Protein AF-A0A7V4SVW3-F1 (afdb_monomer)

Foldseek 3Di:
DDPLVVLLVVLLVVLQVQLVVQLVVQLVVVVVVDPDSPVSNVRSNVRSVVSSVVSNVVSVVVSVVVCVVVVD

Mean predicted aligned error: 3.76 Å

Radius of gyration: 16.27 Å; Cα contacts (8 Å, |Δi|>4): 56; chains: 1; bounding box: 37×13×51 Å

Solvent-accessible surface area (backbone atoms only — not comparable to full-atom values): 3690 Å² total; per-residue (Å²): 128,55,72,67,57,50,50,51,52,51,33,46,53,50,12,52,50,45,11,53,49,37,22,53,56,41,28,59,60,38,50,76,74,41,96,54,65,69,59,22,50,52,54,8,50,53,42,13,53,52,41,24,51,54,39,37,52,49,38,52,50,52,51,54,51,51,52,58,66,75,73,109

pLDDT: mean 93.85, std 8.17, range [51.47, 98.56]

Sequence (72 aa):
MGAIGLALTIGLALSTLAAVAAFLITYDEWSRHYANKREPIRLAMQSAVFAFVVFAVLTVLVVAFVNRFMSD

Nearest PDB structures (foldseek):
  6n2d-assembly1_c2  TM=4.621E-01  e=1.933E+00  Bacillus sp. PS3

Secondary structure (DSSP, 8-state):
--HHHHHHHHHHHHHHHHHHHHHHHHHHHHHHH-SSTHHHHHHHHHHHHHHHHHHHHHHHHHHHHHHHHH--

Structure (mmCIF, 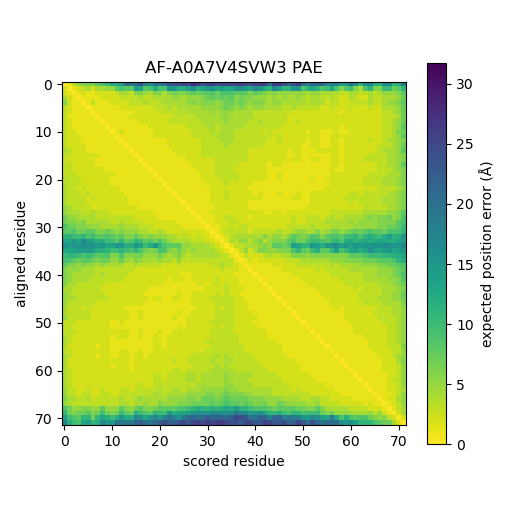N/CA/C/O backbone):
data_AF-A0A7V4SVW3-F1
#
_entry.id   AF-A0A7V4SVW3-F1
#
loop_
_atom_site.group_PDB
_atom_site.id
_atom_site.type_symbol
_atom_site.label_atom_id
_atom_site.label_alt_id
_atom_site.label_comp_id
_atom_site.label_asym_id
_atom_site.label_entity_id
_atom_site.label_seq_id
_atom_site.pdbx_PDB_ins_code
_atom_site.Cartn_x
_atom_site.Cartn_y
_atom_site.Cartn_z
_atom_site.occupancy
_atom_site.B_iso_or_equiv
_atom_site.auth_seq_id
_atom_site.auth_comp_id
_atom_site.auth_asym_id
_atom_site.auth_atom_id
_atom_site.pdbx_PDB_model_num
ATOM 1 N N . MET A 1 1 ? 20.72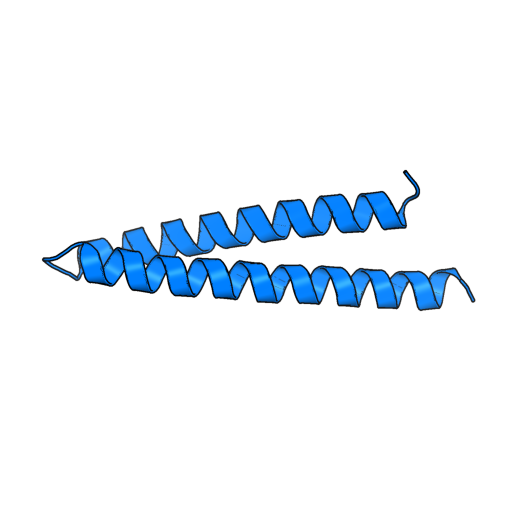7 -1.072 -11.288 1.00 59.88 1 MET A N 1
ATOM 2 C CA . MET A 1 1 ? 19.300 -1.253 -11.642 1.00 59.88 1 MET A CA 1
ATOM 3 C C . MET A 1 1 ? 18.996 -0.373 -12.844 1.00 59.88 1 MET A C 1
ATOM 5 O O . MET A 1 1 ? 19.456 0.760 -12.846 1.00 59.88 1 MET A O 1
ATOM 9 N N . GLY A 1 2 ? 18.289 -0.873 -13.862 1.00 87.94 2 GLY A N 1
ATOM 10 C CA . GLY A 1 2 ? 17.811 -0.032 -14.971 1.00 87.94 2 GLY A CA 1
ATOM 11 C C . GLY A 1 2 ? 16.637 0.861 -14.548 1.00 87.94 2 GLY A C 1
ATOM 12 O O . GLY A 1 2 ? 16.032 0.615 -13.503 1.00 87.94 2 GLY A O 1
ATOM 13 N N . ALA A 1 3 ? 16.293 1.865 -15.363 1.00 88.44 3 ALA A N 1
ATOM 14 C CA . ALA A 1 3 ? 15.215 2.822 -15.074 1.00 88.44 3 ALA A CA 1
ATOM 15 C C . ALA A 1 3 ? 13.873 2.137 -14.745 1.00 88.44 3 ALA A C 1
ATOM 17 O O . ALA A 1 3 ? 13.201 2.519 -13.793 1.00 88.44 3 ALA A O 1
ATOM 18 N N . ILE A 1 4 ? 13.539 1.058 -15.459 1.00 92.12 4 ILE A N 1
ATOM 19 C CA . ILE A 1 4 ? 12.343 0.231 -15.219 1.00 92.12 4 ILE A CA 1
ATOM 20 C C . ILE A 1 4 ? 12.364 -0.414 -13.828 1.00 92.12 4 ILE A C 1
ATOM 22 O O . ILE A 1 4 ? 11.376 -0.368 -13.099 1.00 92.12 4 ILE A O 1
ATOM 26 N N . GLY A 1 5 ? 13.504 -0.990 -13.433 1.00 92.25 5 GLY A N 1
ATOM 27 C CA . GLY A 1 5 ? 13.654 -1.609 -12.115 1.00 92.25 5 GLY A CA 1
ATOM 28 C C . GLY A 1 5 ? 13.541 -0.587 -10.982 1.00 92.25 5 GLY A C 1
ATOM 29 O O . GLY A 1 5 ? 12.930 -0.865 -9.950 1.00 92.25 5 GLY A O 1
ATOM 30 N N . LEU A 1 6 ? 14.076 0.619 -11.193 1.00 93.94 6 LEU A N 1
ATOM 31 C CA . LEU A 1 6 ? 13.949 1.728 -10.250 1.00 93.94 6 LEU A CA 1
ATOM 32 C C . LEU A 1 6 ? 12.493 2.213 -10.145 1.00 93.94 6 LEU A C 1
ATOM 34 O O . LEU A 1 6 ? 11.992 2.374 -9.035 1.00 93.94 6 LEU A O 1
ATOM 38 N N . ALA A 1 7 ? 11.791 2.358 -11.272 1.00 94.62 7 ALA A N 1
ATOM 39 C CA . ALA A 1 7 ? 10.381 2.741 -11.303 1.00 94.62 7 ALA A CA 1
ATOM 40 C C . ALA A 1 7 ? 9.479 1.727 -10.576 1.00 94.62 7 ALA A C 1
ATOM 42 O O . ALA A 1 7 ? 8.641 2.131 -9.771 1.00 94.62 7 ALA A O 1
ATOM 43 N N . LEU A 1 8 ? 9.692 0.420 -10.782 1.00 95.19 8 LEU A N 1
ATOM 44 C CA . LEU A 1 8 ? 8.974 -0.631 -10.046 1.00 95.19 8 LEU A CA 1
ATOM 45 C C . LEU A 1 8 ? 9.231 -0.550 -8.542 1.00 95.19 8 LEU A C 1
ATOM 47 O O . LEU A 1 8 ? 8.294 -0.614 -7.751 1.00 95.19 8 LEU A O 1
ATOM 51 N N . THR A 1 9 ? 10.494 -0.381 -8.147 1.00 96.56 9 THR A N 1
ATOM 52 C CA . THR A 1 9 ? 10.873 -0.311 -6.729 1.00 96.56 9 THR A CA 1
ATOM 53 C C . THR A 1 9 ? 10.213 0.886 -6.045 1.00 96.56 9 THR A C 1
ATOM 55 O O . THR A 1 9 ? 9.622 0.738 -4.976 1.00 96.56 9 THR A O 1
ATOM 58 N N . ILE A 1 10 ? 10.253 2.062 -6.681 1.00 96.81 10 ILE A N 1
ATOM 59 C CA . ILE A 1 10 ? 9.613 3.275 -6.160 1.00 96.81 10 ILE A CA 1
ATOM 60 C C . ILE A 1 10 ? 8.094 3.102 -6.105 1.00 96.81 10 ILE A C 1
ATOM 62 O O . ILE A 1 10 ? 7.493 3.387 -5.074 1.00 96.81 10 ILE A O 1
ATOM 66 N N . GLY A 1 11 ? 7.461 2.605 -7.169 1.00 97.00 11 GLY A N 1
ATOM 67 C CA . GLY A 1 11 ? 6.006 2.446 -7.199 1.00 97.00 11 GLY A CA 1
ATOM 68 C C . GLY A 1 11 ? 5.487 1.452 -6.153 1.00 97.00 11 GLY A C 1
ATOM 69 O O . GLY A 1 11 ? 4.484 1.720 -5.492 1.00 97.00 11 GLY A O 1
ATOM 70 N N . LEU A 1 12 ? 6.206 0.354 -5.898 1.00 96.94 12 LEU A N 1
ATOM 71 C CA . LEU A 1 12 ? 5.869 -0.585 -4.819 1.00 96.94 12 LEU A CA 1
ATOM 72 C C . LEU A 1 12 ? 6.081 0.020 -3.421 1.00 96.94 12 LEU A C 1
ATOM 74 O O . LEU A 1 12 ? 5.259 -0.193 -2.522 1.00 96.94 12 LEU A O 1
ATOM 78 N N . ALA A 1 13 ? 7.137 0.818 -3.234 1.00 97.94 13 ALA A N 1
ATOM 79 C CA . ALA A 1 13 ? 7.347 1.554 -1.988 1.00 97.94 13 ALA A CA 1
ATOM 80 C C . ALA A 1 13 ? 6.208 2.562 -1.738 1.00 97.94 13 ALA A C 1
ATOM 82 O O . ALA A 1 13 ? 5.642 2.601 -0.644 1.00 97.94 13 ALA A O 1
ATOM 83 N N . LEU A 1 14 ? 5.799 3.310 -2.768 1.00 97.81 14 LEU A N 1
ATOM 84 C CA . LEU A 1 14 ? 4.665 4.236 -2.700 1.00 97.81 14 LEU A CA 1
ATOM 85 C C . LEU A 1 14 ? 3.332 3.514 -2.466 1.00 97.81 14 LEU A C 1
ATOM 87 O O . LEU A 1 14 ? 2.501 4.010 -1.713 1.00 97.81 14 LEU A O 1
ATOM 91 N N . SER A 1 15 ? 3.143 2.322 -3.036 1.00 97.75 15 SER A N 1
ATOM 92 C CA . SER A 1 15 ? 1.952 1.495 -2.790 1.00 97.75 15 SER A CA 1
ATOM 93 C C . SER A 1 15 ? 1.859 1.074 -1.321 1.00 97.75 15 SER A C 1
ATOM 95 O O . SER A 1 15 ? 0.781 1.100 -0.728 1.00 97.75 15 SER A O 1
ATOM 97 N N . THR A 1 16 ? 2.998 0.750 -0.701 1.00 98.00 16 THR A N 1
ATOM 98 C CA . THR A 1 16 ? 3.079 0.465 0.741 1.00 98.00 16 THR A CA 1
ATOM 99 C C . THR A 1 16 ? 2.728 1.698 1.576 1.00 98.00 16 THR A C 1
ATOM 101 O O . THR A 1 16 ? 1.946 1.597 2.520 1.00 98.00 16 THR A O 1
ATOM 104 N N . LEU A 1 17 ? 3.247 2.877 1.215 1.00 98.38 17 LEU A N 1
ATOM 105 C CA . LEU A 1 17 ? 2.896 4.129 1.896 1.00 98.38 17 LEU A CA 1
ATOM 106 C C . LEU A 1 17 ? 1.405 4.459 1.761 1.00 98.38 17 LEU A C 1
ATOM 108 O O . LEU A 1 17 ? 0.778 4.849 2.744 1.00 98.38 17 LEU A O 1
ATOM 112 N N . ALA A 1 18 ? 0.822 4.248 0.580 1.00 98.12 18 ALA A N 1
ATOM 113 C CA . ALA A 1 18 ? -0.607 4.428 0.350 1.00 98.12 18 ALA A CA 1
ATOM 114 C C . ALA A 1 18 ? -1.448 3.483 1.223 1.00 98.12 18 ALA A C 1
ATOM 116 O O . ALA A 1 18 ? -2.451 3.906 1.794 1.00 98.12 18 ALA A O 1
ATOM 117 N N . ALA A 1 19 ? -1.015 2.232 1.390 1.00 98.56 19 ALA A N 1
ATOM 118 C CA . ALA A 1 19 ? -1.662 1.262 2.269 1.00 98.56 19 ALA A CA 1
ATOM 119 C C . ALA A 1 19 ? -1.653 1.709 3.738 1.00 98.56 19 ALA A C 1
ATOM 121 O O . ALA A 1 19 ? -2.685 1.675 4.407 1.00 98.56 19 ALA A O 1
ATOM 122 N N . VAL A 1 20 ? -0.499 2.173 4.231 1.00 98.56 20 VAL A N 1
ATOM 123 C CA . VAL A 1 20 ? -0.356 2.689 5.602 1.00 98.56 20 VAL A CA 1
ATOM 124 C C . VAL A 1 20 ? -1.209 3.942 5.803 1.00 98.56 20 VAL A C 1
ATOM 126 O O . VAL A 1 20 ? -1.906 4.051 6.808 1.00 98.56 20 VAL A O 1
ATOM 129 N N . ALA A 1 21 ? -1.214 4.866 4.841 1.00 98.50 21 ALA A N 1
ATOM 130 C CA . ALA A 1 21 ? -2.054 6.058 4.903 1.00 98.50 21 ALA A CA 1
ATOM 131 C C . ALA A 1 21 ? -3.548 5.696 4.935 1.00 98.50 21 ALA A C 1
ATOM 133 O O . ALA A 1 21 ? -4.280 6.194 5.789 1.00 98.50 21 ALA A O 1
ATOM 134 N N . ALA A 1 22 ? -3.989 4.782 4.065 1.00 98.50 22 ALA A N 1
ATOM 135 C CA . ALA A 1 22 ? -5.366 4.302 4.040 1.00 98.50 22 ALA A CA 1
ATOM 136 C C . ALA A 1 22 ? -5.762 3.649 5.371 1.00 98.50 22 ALA A C 1
ATOM 138 O O . ALA A 1 22 ? -6.838 3.951 5.891 1.00 98.50 22 ALA A O 1
ATOM 139 N N . PHE A 1 23 ? -4.878 2.834 5.960 1.00 98.50 23 PHE A N 1
ATOM 140 C CA . PHE A 1 23 ? -5.081 2.267 7.292 1.00 98.50 23 PHE A CA 1
ATOM 141 C C . PHE A 1 23 ? -5.299 3.363 8.337 1.00 98.50 23 PHE A C 1
ATOM 143 O O . PHE A 1 23 ? -6.309 3.349 9.034 1.00 98.50 23 PHE A O 1
ATOM 150 N N . LEU A 1 24 ? -4.364 4.313 8.445 1.00 98.19 24 LEU A N 1
ATOM 151 C CA . LEU A 1 24 ? -4.373 5.336 9.493 1.00 98.19 24 LEU A CA 1
ATOM 152 C C . LEU A 1 24 ? -5.597 6.245 9.392 1.00 98.19 24 LEU A C 1
ATOM 154 O O . LEU A 1 24 ? -6.256 6.474 10.401 1.00 98.19 24 LEU A O 1
ATOM 158 N N . ILE A 1 25 ? -5.933 6.704 8.184 1.00 98.06 25 ILE A N 1
ATOM 159 C CA . ILE A 1 25 ? -7.108 7.551 7.940 1.00 98.06 25 ILE A CA 1
ATOM 160 C C . ILE A 1 25 ? -8.390 6.796 8.300 1.00 98.06 25 ILE A C 1
ATOM 162 O O . ILE A 1 25 ? -9.242 7.314 9.016 1.00 98.06 25 ILE A O 1
ATOM 166 N N . THR A 1 26 ? -8.515 5.549 7.834 1.00 97.56 26 THR A N 1
ATOM 167 C CA . THR A 1 26 ? -9.707 4.730 8.089 1.00 97.56 26 THR A CA 1
ATOM 168 C C . THR A 1 26 ? -9.835 4.423 9.581 1.00 97.56 26 THR A C 1
ATOM 170 O O . THR A 1 26 ? -10.909 4.559 10.156 1.00 97.56 26 THR A O 1
ATOM 173 N N . TYR A 1 27 ? -8.743 4.036 10.237 1.00 97.25 27 TYR A N 1
ATOM 174 C CA . TYR A 1 27 ? -8.755 3.740 11.663 1.00 97.25 27 TYR A CA 1
ATOM 175 C C . TYR A 1 27 ? -9.100 4.977 12.498 1.00 97.25 27 TYR A C 1
ATOM 177 O O . TYR A 1 27 ? -9.948 4.869 13.381 1.00 97.25 27 TYR A O 1
ATOM 185 N N . ASP A 1 28 ? -8.496 6.136 12.211 1.00 96.31 28 ASP A N 1
ATOM 186 C CA . ASP A 1 28 ? -8.792 7.390 12.913 1.00 96.31 28 ASP A CA 1
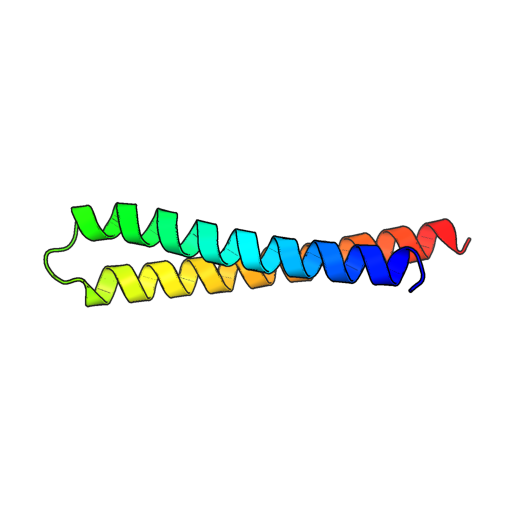ATOM 187 C C . ASP A 1 28 ? -10.281 7.739 12.808 1.00 96.31 28 ASP A C 1
ATOM 189 O O . ASP A 1 28 ? -10.939 7.942 13.829 1.00 96.31 28 ASP A O 1
ATOM 193 N N . GLU A 1 29 ? -10.841 7.683 11.598 1.00 96.00 29 GLU A N 1
ATOM 194 C CA . GLU A 1 29 ? -12.248 7.997 11.354 1.00 96.00 29 GLU A CA 1
ATOM 195 C C . GLU A 1 29 ? -13.196 7.054 12.103 1.00 96.00 29 GLU A C 1
ATOM 197 O O . GLU A 1 29 ? -14.043 7.492 12.885 1.00 96.00 29 GLU A O 1
ATOM 202 N N . TRP A 1 30 ? -13.027 5.742 11.932 1.00 94.06 30 TRP A N 1
ATOM 203 C CA . TRP A 1 30 ? -13.940 4.768 12.528 1.00 94.06 30 TRP A CA 1
ATOM 204 C C . TRP A 1 30 ? -13.741 4.616 14.040 1.00 94.06 30 TRP A C 1
ATOM 206 O O . TRP A 1 30 ? -14.695 4.309 14.757 1.00 94.06 30 TRP A O 1
ATOM 216 N N . SER A 1 31 ? -12.540 4.870 14.567 1.00 94.19 31 SER A N 1
ATOM 217 C CA . SER A 1 31 ? -12.283 4.804 16.012 1.00 94.19 31 SER A CA 1
ATOM 218 C C . SER A 1 31 ? -13.068 5.844 16.817 1.00 94.19 31 SER A C 1
ATOM 220 O O . SER A 1 31 ? -13.347 5.608 17.991 1.00 94.19 31 SER A O 1
ATOM 222 N N . ARG A 1 32 ? -13.470 6.960 16.190 1.00 93.69 32 ARG A N 1
ATOM 223 C CA . ARG A 1 32 ? -14.338 7.975 16.805 1.00 93.69 32 ARG A CA 1
ATOM 224 C C . ARG A 1 32 ? -15.800 7.538 16.899 1.00 93.69 32 ARG A C 1
ATOM 226 O O . ARG A 1 32 ? -16.522 8.037 17.755 1.00 93.69 32 ARG A O 1
ATOM 233 N N . HIS A 1 33 ? -16.239 6.636 16.021 1.00 88.38 33 HIS A N 1
ATOM 234 C CA . HIS A 1 33 ? -17.642 6.235 15.917 1.00 88.38 33 HIS A CA 1
ATOM 235 C C . HIS A 1 33 ? -17.963 4.955 16.702 1.00 88.38 33 HIS A C 1
ATOM 237 O O . HIS A 1 33 ? -19.062 4.810 17.235 1.00 88.38 33 HIS A O 1
ATOM 243 N N . TYR A 1 34 ? -17.009 4.027 16.804 1.00 87.12 34 TYR A N 1
ATOM 244 C CA . TYR A 1 34 ? -17.227 2.737 17.456 1.00 87.12 34 TYR A CA 1
ATOM 245 C C . TYR A 1 34 ? -16.717 2.700 18.899 1.00 87.12 34 TYR A C 1
ATOM 247 O O . TYR A 1 34 ? -15.556 2.987 19.176 1.00 87.12 34 TYR A O 1
ATOM 255 N N . ALA A 1 35 ? -17.555 2.207 19.818 1.00 82.25 35 ALA A N 1
ATOM 256 C CA . ALA A 1 35 ? -17.153 1.939 21.203 1.00 82.25 35 ALA A CA 1
ATOM 257 C C . ALA A 1 35 ? -16.115 0.800 21.319 1.00 82.25 35 ALA A C 1
ATOM 259 O O . ALA A 1 35 ? -15.315 0.772 22.253 1.00 82.25 35 ALA A O 1
ATOM 260 N N . ASN A 1 36 ? -16.111 -0.144 20.368 1.00 91.12 36 ASN A N 1
ATOM 261 C CA . ASN A 1 36 ? -15.152 -1.247 20.307 1.00 91.12 36 ASN A CA 1
ATOM 262 C C . ASN A 1 36 ? -14.154 -1.039 19.159 1.00 91.12 36 ASN A C 1
ATOM 264 O O . ASN A 1 36 ? -14.547 -0.850 18.013 1.00 91.12 36 ASN A O 1
ATOM 268 N N . LYS A 1 37 ? -12.854 -1.166 19.448 1.00 89.56 37 LYS A N 1
ATOM 269 C CA . LYS A 1 37 ? -11.763 -0.972 18.476 1.00 89.56 37 LYS A CA 1
ATOM 270 C C . LYS A 1 37 ? -11.605 -2.113 17.464 1.00 89.56 37 LYS A C 1
ATOM 272 O O . LYS A 1 37 ? -10.898 -1.949 16.473 1.00 89.56 37 LYS A O 1
ATOM 277 N N . ARG A 1 38 ? -12.255 -3.264 17.676 1.00 92.69 38 ARG A N 1
ATOM 278 C CA . ARG A 1 38 ? -12.105 -4.443 16.805 1.00 92.69 38 ARG A CA 1
ATOM 279 C C . ARG A 1 38 ? -12.647 -4.217 15.389 1.00 92.69 38 ARG A C 1
ATOM 281 O O . ARG A 1 38 ? -12.015 -4.655 14.430 1.00 92.69 38 ARG A O 1
ATOM 288 N N . GLU A 1 39 ? -13.786 -3.539 15.254 1.00 93.69 39 GLU A N 1
ATOM 289 C CA . GLU A 1 39 ? -14.368 -3.219 13.942 1.00 93.69 39 GLU A CA 1
ATOM 290 C C . GLU A 1 39 ? -13.559 -2.163 13.169 1.00 93.69 39 GLU A C 1
ATOM 292 O O . GLU A 1 39 ? -13.191 -2.456 12.028 1.00 93.69 39 GLU A O 1
ATOM 297 N N . PRO A 1 40 ? -13.161 -1.018 13.767 1.00 95.56 40 PRO A N 1
ATOM 298 C CA . PRO A 1 40 ? -12.263 -0.051 13.133 1.00 95.56 40 PRO A CA 1
ATOM 299 C C . PRO A 1 40 ? -10.978 -0.667 12.582 1.00 95.56 40 PRO A C 1
ATOM 301 O O . PRO A 1 40 ? -10.600 -0.380 11.451 1.00 95.56 40 PRO A O 1
ATOM 304 N N . ILE A 1 41 ? -10.320 -1.553 13.342 1.00 96.25 41 ILE A N 1
ATOM 305 C CA . ILE A 1 41 ? -9.082 -2.217 12.894 1.00 96.25 41 ILE A CA 1
ATOM 306 C C . ILE A 1 41 ? -9.346 -3.091 11.667 1.00 96.25 41 ILE A C 1
ATOM 308 O O . ILE A 1 41 ? -8.553 -3.090 10.728 1.00 96.25 41 ILE A O 1
ATOM 312 N N . ARG A 1 42 ? -10.455 -3.839 11.654 1.00 96.56 42 ARG A N 1
ATOM 313 C CA . ARG A 1 42 ? -10.817 -4.688 10.513 1.00 96.56 42 ARG A CA 1
ATOM 314 C C . ARG A 1 42 ? -11.089 -3.848 9.265 1.00 96.56 42 ARG A C 1
ATOM 316 O O . ARG A 1 42 ? -10.581 -4.191 8.202 1.00 96.56 42 ARG A O 1
ATOM 323 N N . LEU A 1 43 ? -11.864 -2.771 9.392 1.00 96.75 43 LEU A N 1
ATOM 324 C CA . LEU A 1 43 ? -12.171 -1.863 8.282 1.00 96.75 43 LEU A CA 1
ATOM 325 C C . LEU A 1 43 ? -10.905 -1.179 7.754 1.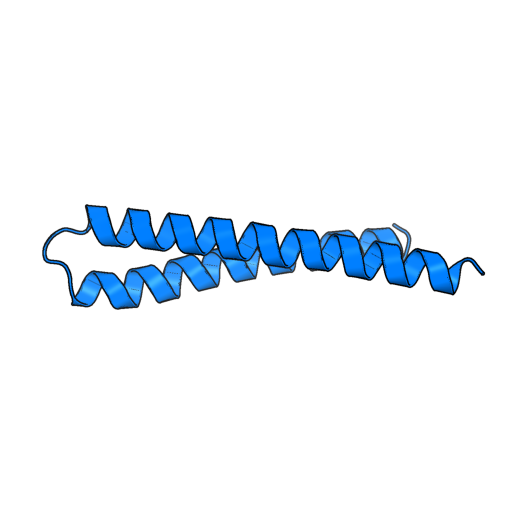00 96.75 43 LEU A C 1
ATOM 327 O O . LEU A 1 43 ? -10.677 -1.154 6.547 1.00 96.75 43 LEU A O 1
ATOM 331 N N . ALA A 1 44 ? -10.041 -0.712 8.654 1.00 97.62 44 ALA A N 1
ATOM 332 C CA . ALA A 1 44 ? -8.759 -0.114 8.305 1.00 97.62 44 ALA A CA 1
ATOM 333 C C . ALA A 1 44 ? -7.806 -1.102 7.619 1.00 97.62 44 ALA A C 1
ATOM 335 O O . ALA A 1 44 ? -7.130 -0.744 6.661 1.00 97.62 44 ALA A O 1
ATOM 336 N N . MET A 1 45 ? -7.770 -2.365 8.052 1.00 98.12 45 MET A N 1
ATOM 337 C CA . MET A 1 45 ? -6.998 -3.400 7.357 1.00 98.12 45 MET A CA 1
ATOM 338 C C . MET A 1 45 ? -7.538 -3.671 5.952 1.00 98.12 45 MET A C 1
ATOM 340 O O . MET A 1 45 ? -6.759 -3.814 5.012 1.00 98.12 45 MET A O 1
ATOM 344 N N . GLN A 1 46 ? -8.863 -3.730 5.790 1.00 98.06 46 GLN A N 1
ATOM 345 C CA . GLN A 1 46 ? -9.479 -3.922 4.476 1.00 98.06 46 GLN A CA 1
ATOM 346 C C . GLN A 1 46 ? -9.145 -2.766 3.525 1.00 98.06 46 GLN A C 1
ATOM 348 O O . GLN A 1 46 ? -8.770 -3.021 2.381 1.00 98.06 46 GLN A O 1
ATOM 353 N N . SER A 1 47 ? -9.214 -1.516 3.994 1.00 98.06 47 SER A N 1
ATOM 354 C CA . SER A 1 47 ? -8.858 -0.352 3.177 1.00 98.06 47 SER A CA 1
ATOM 355 C C . SER A 1 47 ? -7.365 -0.303 2.846 1.00 98.06 47 SER A C 1
ATOM 357 O O . SER A 1 47 ? -7.010 -0.003 1.708 1.00 98.06 47 SER A O 1
ATOM 359 N N . ALA A 1 48 ? -6.491 -0.672 3.786 1.00 98.44 48 ALA A N 1
ATOM 360 C CA . ALA A 1 48 ? -5.049 -0.757 3.568 1.00 98.44 48 ALA A CA 1
ATOM 361 C C . ALA A 1 48 ? -4.683 -1.768 2.476 1.00 98.44 48 ALA A C 1
ATOM 363 O O . ALA A 1 48 ? -3.953 -1.440 1.541 1.00 98.44 48 ALA A O 1
ATOM 364 N N . VAL A 1 49 ? -5.224 -2.989 2.570 1.00 98.50 49 VAL A N 1
ATOM 365 C CA . VAL A 1 49 ? -4.998 -4.046 1.574 1.00 98.50 49 VAL A CA 1
ATOM 366 C C . VAL A 1 49 ? -5.544 -3.622 0.216 1.00 98.50 49 VAL A C 1
ATOM 368 O O . VAL A 1 49 ? -4.860 -3.779 -0.793 1.00 98.50 49 VAL A O 1
ATOM 371 N N . PHE A 1 50 ? -6.744 -3.040 0.181 1.00 98.44 50 PHE A N 1
ATOM 372 C CA . PHE A 1 50 ? -7.334 -2.548 -1.059 1.00 98.44 50 PHE A CA 1
ATOM 373 C C . PHE A 1 50 ? -6.461 -1.469 -1.716 1.00 98.44 50 PHE A C 1
ATOM 375 O O . PHE A 1 50 ? -6.127 -1.589 -2.893 1.00 98.44 50 PHE A O 1
ATOM 382 N N . ALA A 1 51 ? -6.025 -0.463 -0.952 1.00 98.50 51 ALA A N 1
ATOM 383 C CA . ALA A 1 51 ? -5.148 0.594 -1.447 1.00 98.50 51 ALA A CA 1
ATOM 384 C C . ALA A 1 51 ? -3.819 0.029 -1.968 1.00 98.50 51 ALA A C 1
ATOM 386 O O . ALA A 1 51 ? -3.421 0.353 -3.087 1.00 98.50 51 ALA A O 1
ATOM 387 N N . PHE A 1 52 ? -3.168 -0.862 -1.211 1.00 98.44 52 PHE A N 1
ATOM 388 C CA . PHE A 1 52 ? -1.934 -1.514 -1.650 1.00 98.44 52 PHE A CA 1
ATOM 389 C C . PHE A 1 52 ? -2.110 -2.199 -3.007 1.00 98.44 52 PHE A C 1
ATOM 391 O O . PHE A 1 52 ? -1.339 -1.945 -3.928 1.00 98.44 52 PHE A O 1
ATOM 398 N N . VAL A 1 53 ? -3.133 -3.052 -3.135 1.00 98.44 53 VAL A N 1
ATOM 399 C CA . VAL A 1 53 ? -3.376 -3.839 -4.349 1.00 98.44 53 VAL A CA 1
ATOM 400 C C . VAL A 1 53 ? -3.652 -2.926 -5.538 1.00 98.44 53 VAL A C 1
ATOM 402 O O . VAL A 1 53 ? -3.057 -3.121 -6.5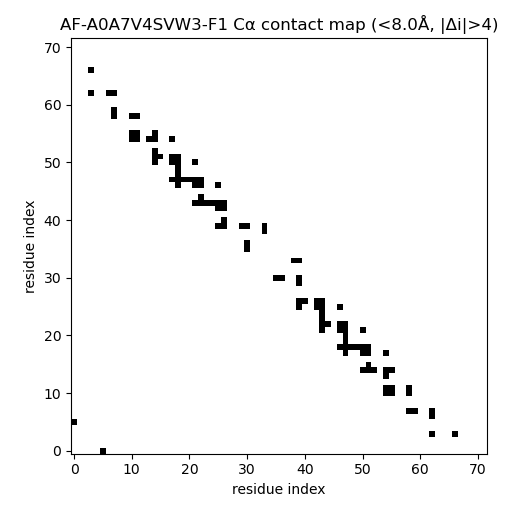95 1.00 98.44 53 VAL A O 1
ATOM 405 N N . VAL A 1 54 ? -4.497 -1.906 -5.372 1.00 98.50 54 VAL A N 1
ATOM 406 C CA . VAL A 1 54 ? -4.811 -0.956 -6.447 1.00 98.50 54 VAL A CA 1
ATOM 407 C C . VAL A 1 54 ? -3.550 -0.238 -6.927 1.00 98.50 54 VAL A C 1
ATOM 409 O O . VAL A 1 54 ? -3.255 -0.259 -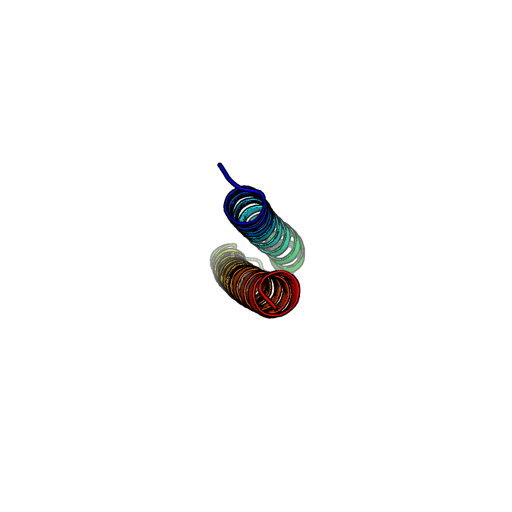8.121 1.00 98.50 54 VAL A O 1
ATOM 412 N N . PHE A 1 55 ? -2.766 0.353 -6.021 1.00 98.12 55 PHE A N 1
ATOM 413 C CA . PHE A 1 55 ? -1.562 1.095 -6.409 1.00 98.12 55 PHE A CA 1
ATOM 414 C C . PHE A 1 55 ? -0.440 0.190 -6.934 1.00 98.12 55 PHE A C 1
ATOM 416 O O . PHE A 1 55 ? 0.268 0.579 -7.867 1.00 98.12 55 PHE A O 1
ATOM 423 N N . ALA A 1 56 ? -0.311 -1.034 -6.419 1.00 97.94 56 ALA A N 1
ATOM 424 C CA . ALA A 1 56 ?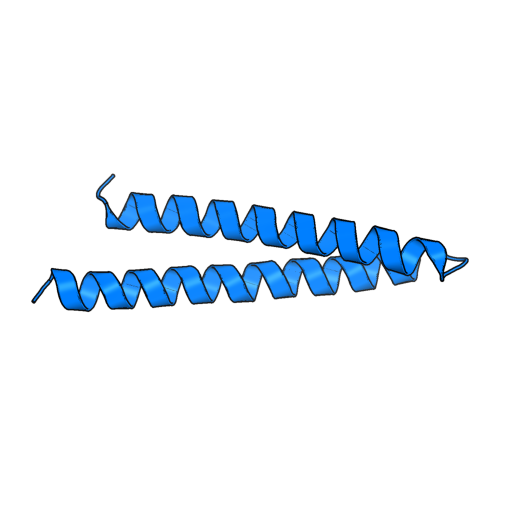 0.651 -2.006 -6.927 1.00 97.94 56 ALA A CA 1
ATOM 425 C C . ALA A 1 56 ? 0.288 -2.452 -8.352 1.00 97.94 56 ALA A C 1
ATOM 427 O O . ALA A 1 56 ? 1.148 -2.455 -9.233 1.00 97.94 56 ALA A O 1
ATOM 428 N N . VAL A 1 57 ? -0.989 -2.760 -8.611 1.00 98.31 57 VAL A N 1
ATOM 429 C CA . VAL A 1 57 ? -1.475 -3.107 -9.956 1.00 98.31 57 VAL A CA 1
ATOM 430 C C . VAL A 1 57 ? -1.276 -1.935 -10.913 1.00 98.31 57 VAL A C 1
ATOM 432 O O . VAL A 1 57 ? -0.727 -2.128 -11.995 1.00 98.31 57 VAL A O 1
ATOM 435 N N . LEU A 1 58 ? -1.638 -0.714 -10.510 1.00 97.94 58 LEU A N 1
ATOM 436 C CA . LEU A 1 58 ? -1.407 0.485 -11.320 1.00 97.94 58 LEU A CA 1
ATOM 437 C C . LEU A 1 58 ? 0.080 0.693 -11.627 1.00 97.94 58 LEU A C 1
ATOM 439 O O . LEU A 1 58 ? 0.423 0.975 -12.770 1.00 97.94 58 LEU A O 1
ATOM 443 N N . THR A 1 59 ? 0.965 0.495 -10.647 1.00 97.50 59 THR A N 1
ATOM 444 C CA . THR A 1 59 ? 2.420 0.574 -10.847 1.00 97.50 59 THR A CA 1
ATOM 445 C C . THR A 1 59 ? 2.878 -0.407 -11.923 1.00 97.50 59 THR A C 1
ATOM 447 O O . THR A 1 59 ? 3.593 -0.021 -12.846 1.00 97.50 59 THR A O 1
ATOM 450 N N . VAL A 1 60 ? 2.448 -1.669 -11.835 1.00 96.81 60 VAL A N 1
ATOM 451 C CA . VAL A 1 60 ? 2.809 -2.703 -12.815 1.00 96.81 60 VAL A CA 1
ATOM 452 C C . VAL A 1 60 ? 2.274 -2.351 -14.203 1.00 96.81 60 VAL A C 1
ATOM 454 O O . VAL A 1 60 ? 3.018 -2.451 -15.176 1.00 96.81 60 VAL A O 1
ATOM 457 N N . LEU A 1 61 ? 1.023 -1.892 -14.303 1.00 97.06 61 LEU A N 1
ATOM 458 C CA . LEU A 1 61 ? 0.411 -1.496 -15.573 1.00 97.06 61 LEU A CA 1
ATOM 459 C C . LEU A 1 61 ? 1.131 -0.306 -16.215 1.00 97.06 61 LEU A C 1
ATOM 461 O O . LEU A 1 61 ? 1.430 -0.350 -17.405 1.00 97.06 61 LEU A O 1
ATOM 465 N N . VAL A 1 62 ? 1.451 0.730 -15.436 1.00 95.75 62 VAL A N 1
ATOM 466 C CA . VAL A 1 62 ? 2.178 1.912 -15.921 1.00 95.75 62 VAL A CA 1
ATOM 467 C C . VAL A 1 62 ? 3.573 1.526 -16.394 1.00 95.75 62 VAL A C 1
ATOM 469 O O . VAL A 1 62 ? 3.982 1.931 -17.479 1.00 95.75 62 VAL A O 1
ATOM 472 N N . VAL A 1 63 ? 4.299 0.710 -15.628 1.00 95.31 63 VAL A N 1
ATOM 473 C CA . VAL A 1 63 ? 5.632 0.254 -16.032 1.00 95.31 63 VAL A CA 1
ATOM 474 C C . VAL A 1 63 ? 5.566 -0.603 -17.296 1.00 95.31 63 VAL A C 1
ATOM 476 O O . VAL A 1 63 ? 6.373 -0.403 -18.201 1.00 95.31 63 VAL A O 1
ATOM 479 N N . ALA A 1 64 ? 4.609 -1.530 -17.387 1.00 94.31 64 ALA A N 1
ATOM 480 C CA . ALA A 1 64 ? 4.426 -2.367 -18.569 1.00 94.31 64 ALA A CA 1
ATOM 481 C C . ALA A 1 64 ? 4.098 -1.527 -19.811 1.00 94.31 64 ALA A C 1
ATOM 483 O O . ALA A 1 64 ? 4.676 -1.750 -20.875 1.00 94.31 64 ALA A O 1
ATOM 484 N N . PHE A 1 65 ? 3.221 -0.532 -19.656 1.00 94.62 65 PHE A N 1
ATOM 485 C CA . PHE A 1 65 ? 2.889 0.431 -20.699 1.00 94.62 65 PHE A CA 1
ATOM 486 C C . PHE A 1 65 ? 4.139 1.194 -21.145 1.00 94.62 65 PHE A C 1
ATOM 488 O O . PHE A 1 65 ? 4.522 1.108 -22.304 1.00 94.62 65 PHE A O 1
ATOM 495 N N . VAL A 1 66 ? 4.847 1.862 -20.231 1.00 92.50 66 VAL A N 1
ATOM 496 C CA . VAL A 1 66 ? 6.053 2.642 -20.560 1.00 92.50 66 VAL A CA 1
ATOM 497 C C . VAL A 1 66 ? 7.122 1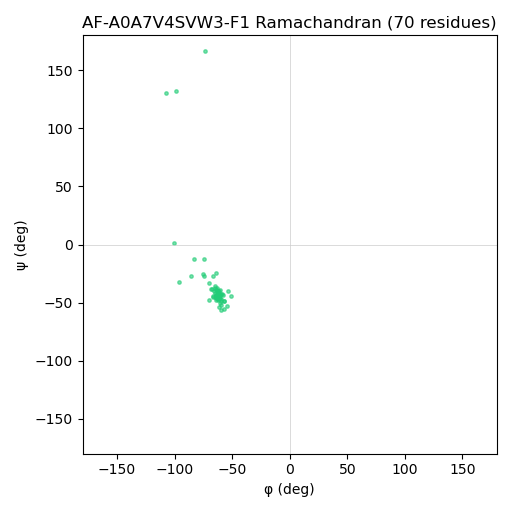.778 -21.231 1.00 92.50 66 VAL A C 1
ATOM 499 O O . VAL A 1 66 ? 7.692 2.188 -22.240 1.00 92.50 66 VAL A O 1
ATOM 502 N N . ASN A 1 67 ? 7.359 0.566 -20.724 1.00 92.62 67 ASN A N 1
ATOM 503 C CA . ASN A 1 67 ? 8.314 -0.364 -21.319 1.00 92.62 67 ASN A CA 1
ATOM 504 C C . ASN A 1 67 ? 7.936 -0.732 -22.761 1.00 92.62 67 ASN A C 1
ATOM 506 O O . ASN A 1 67 ? 8.814 -0.821 -23.614 1.00 92.62 67 ASN A O 1
ATOM 510 N N . ARG A 1 68 ? 6.640 -0.912 -23.048 1.00 91.31 68 ARG A N 1
ATOM 511 C CA . ARG A 1 68 ? 6.149 -1.214 -24.397 1.00 91.31 68 ARG A CA 1
ATOM 512 C C . ARG A 1 68 ? 6.446 -0.088 -25.392 1.00 91.31 68 ARG A C 1
ATOM 514 O O . ARG A 1 68 ? 6.813 -0.424 -26.509 1.00 91.31 68 ARG A O 1
ATOM 521 N N . PHE A 1 69 ? 6.305 1.181 -24.993 1.00 88.50 69 PHE A N 1
ATOM 522 C CA . PHE A 1 69 ? 6.507 2.351 -25.869 1.00 88.50 69 PHE A CA 1
ATOM 523 C C . PHE A 1 69 ? 7.959 2.828 -25.963 1.00 88.50 69 PHE A C 1
ATOM 525 O O . PHE A 1 69 ? 8.325 3.439 -26.955 1.00 88.50 69 PHE A O 1
ATOM 532 N N . MET A 1 70 ? 8.782 2.598 -24.936 1.00 79.25 70 MET A N 1
ATOM 533 C CA . MET A 1 70 ? 10.213 2.939 -24.980 1.00 79.25 70 MET A CA 1
ATOM 534 C C . MET A 1 70 ? 11.067 1.872 -25.675 1.00 79.25 70 MET A C 1
ATOM 536 O O . MET A 1 70 ? 12.242 2.120 -25.933 1.00 79.25 70 MET A O 1
ATOM 540 N N . SER A 1 71 ? 10.503 0.685 -25.917 1.00 68.94 71 SER A N 1
ATOM 541 C CA . SER A 1 71 ? 11.179 -0.424 -26.605 1.00 68.94 71 SER A CA 1
ATOM 542 C C . SER A 1 71 ? 10.778 -0.563 -28.084 1.00 68.94 71 SER A C 1
ATOM 544 O O . SER A 1 71 ? 11.249 -1.500 -28.725 1.00 68.94 71 SER A O 1
ATOM 546 N N . ASP A 1 72 ? 9.905 0.318 -28.591 1.00 51.47 72 ASP A N 1
ATOM 547 C CA .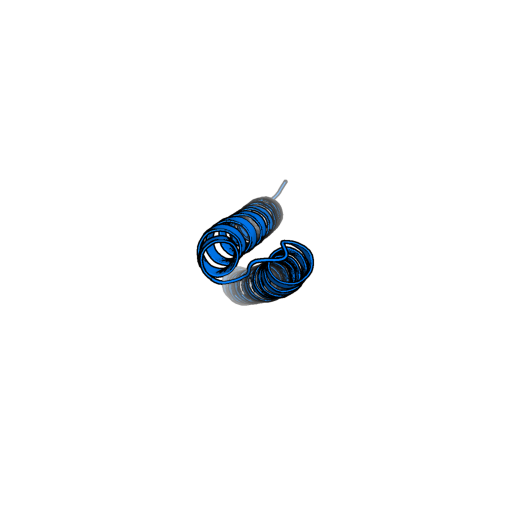 ASP A 1 72 ? 9.621 0.517 -30.026 1.00 51.47 72 ASP A CA 1
ATOM 548 C C . ASP A 1 72 ? 10.560 1.589 -30.604 1.00 51.47 72 ASP A C 1
ATOM 550 O O . ASP A 1 72 ? 10.977 1.438 -31.775 1.00 51.47 72 ASP A O 1
#